Protein AF-A0A4V2AHY7-F1 (afdb_monomer)

Solvent-accessible surface area (backbone atoms only — not comparable to full-atom values): 5030 Å² total; per-residue (Å²): 134,58,73,69,58,43,34,53,51,8,52,50,33,22,52,52,6,51,52,38,18,53,51,12,61,73,70,75,33,65,64,42,21,50,55,5,53,46,31,23,53,47,6,49,41,41,47,56,31,82,78,55,50,66,66,51,50,52,52,50,52,52,53,46,51,54,49,50,52,53,48,49,52,50,52,53,50,53,51,50,51,53,52,48,51,52,52,50,54,51,49,52,52,54,54,63,76,73,109

Radius of gyration: 20.87 Å; Cα contacts (8 Å, |Δi|>4): 89; chains: 1; bounding box: 56×28×56 Å

Secondary structure (DSSP, 8-state):
--HHHHHHHHHHHHHHHHHHHHHHHHTT-HHHHHHHHHHHHHHHHHHHTTTTHHHHHHHHHHHHHHHHHHHHHHHHHHHHHHHHHHHHHHHHHHHHHT-

Sequence (99 aa):
MSNESKRSEGAAEKLGGKIKGTIGKLIDNEQMEAEGKVKEMKGEAKEESAKSAERAKGKVEEVTGAIKNRIGHAIDNEQMQAEGKLKEVTGEARQRANR

Structure (mmCIF, N/CA/C/O backbone):
data_AF-A0A4V2AHY7-F1
#
_entry.id   AF-A0A4V2AHY7-F1
#
loop_
_atom_site.group_PDB
_atom_site.id
_atom_site.type_symbol
_atom_site.label_atom_id
_atom_site.label_alt_id
_atom_site.label_comp_id
_atom_site.label_asym_id
_atom_site.label_entity_id
_atom_site.label_seq_id
_atom_site.pdbx_PDB_ins_code
_atom_site.Cartn_x
_atom_site.Cartn_y
_atom_site.Cartn_z
_atom_site.occupancy
_atom_site.B_iso_or_equiv
_atom_site.auth_seq_id
_atom_site.auth_comp_id
_atom_site.auth_asym_id
_atom_site.auth_atom_id
_atom_site.pdbx_PDB_model_num
ATOM 1 N N . MET A 1 1 ? 26.529 -0.983 -8.642 1.00 55.22 1 MET A N 1
ATOM 2 C CA . MET A 1 1 ? 25.571 -2.112 -8.601 1.00 55.22 1 MET A CA 1
ATOM 3 C C . MET A 1 1 ? 25.393 -2.669 -10.007 1.00 55.22 1 MET A C 1
ATOM 5 O O . MET A 1 1 ? 25.026 -1.901 -10.891 1.00 55.22 1 MET A O 1
ATOM 9 N N . SER A 1 2 ? 25.683 -3.955 -10.222 1.00 68.19 2 SER A N 1
ATOM 10 C CA . SER A 1 2 ? 25.516 -4.630 -11.522 1.00 68.19 2 SER A CA 1
ATOM 11 C C . SER A 1 2 ? 24.035 -4.856 -11.859 1.00 68.19 2 SER A C 1
ATOM 13 O O . SER A 1 2 ? 23.206 -4.944 -10.954 1.00 68.19 2 SER A O 1
ATOM 15 N N . ASN A 1 3 ? 23.693 -4.980 -13.146 1.00 65.88 3 ASN A N 1
ATOM 16 C CA . ASN A 1 3 ? 22.320 -5.272 -13.593 1.00 65.88 3 ASN A CA 1
ATOM 17 C C . ASN A 1 3 ? 21.760 -6.572 -12.993 1.00 65.88 3 ASN A C 1
ATOM 19 O O . ASN A 1 3 ? 20.575 -6.623 -12.677 1.00 65.88 3 ASN A O 1
ATOM 23 N N . GLU A 1 4 ? 22.618 -7.570 -12.764 1.00 72.31 4 GLU A N 1
ATOM 24 C CA . GLU A 1 4 ? 22.298 -8.798 -12.023 1.00 72.31 4 GLU A CA 1
ATOM 25 C C . GLU A 1 4 ? 21.661 -8.488 -10.662 1.00 72.31 4 GLU A C 1
ATOM 27 O O . GLU A 1 4 ? 20.591 -8.990 -10.340 1.00 72.31 4 GLU A O 1
ATOM 32 N N . SER A 1 5 ? 22.289 -7.583 -9.902 1.00 71.75 5 SER A N 1
ATOM 33 C CA . SER A 1 5 ? 21.866 -7.202 -8.553 1.00 71.75 5 SER A CA 1
ATOM 34 C C . SER A 1 5 ? 20.529 -6.465 -8.557 1.00 71.75 5 SER A C 1
ATOM 36 O O . SER A 1 5 ? 19.750 -6.615 -7.627 1.00 71.75 5 SER A O 1
ATOM 38 N N . LYS A 1 6 ? 20.244 -5.674 -9.600 1.00 70.75 6 LYS A N 1
ATOM 39 C CA . LYS A 1 6 ? 18.959 -4.969 -9.741 1.00 70.75 6 LYS A CA 1
ATOM 40 C C . LYS A 1 6 ? 17.819 -5.923 -10.091 1.00 70.75 6 LYS A C 1
ATOM 42 O O . LYS A 1 6 ? 16.702 -5.722 -9.625 1.00 70.75 6 LYS A O 1
ATOM 47 N N . ARG A 1 7 ? 18.097 -6.954 -10.897 1.00 73.25 7 ARG A N 1
ATOM 48 C CA . ARG A 1 7 ? 17.116 -7.993 -11.241 1.00 73.25 7 ARG A CA 1
ATOM 49 C C . ARG A 1 7 ? 16.777 -8.864 -10.041 1.00 73.25 7 ARG A C 1
ATOM 51 O O . ARG A 1 7 ? 15.602 -9.093 -9.788 1.00 73.25 7 ARG A O 1
ATOM 58 N N . SER A 1 8 ? 17.778 -9.302 -9.279 1.00 76.44 8 SER A N 1
ATOM 59 C CA . SER A 1 8 ? 17.542 -10.087 -8.063 1.00 76.44 8 SER A CA 1
ATOM 60 C C . SER A 1 8 ? 16.819 -9.279 -6.985 1.00 76.44 8 SER A C 1
ATOM 62 O O . SER A 1 8 ? 15.905 -9.793 -6.346 1.00 76.44 8 SER A O 1
ATOM 64 N N . GLU A 1 9 ? 17.144 -7.995 -6.835 1.00 77.69 9 GLU A N 1
ATOM 65 C CA . GLU A 1 9 ? 16.424 -7.092 -5.932 1.00 77.69 9 GLU A CA 1
ATOM 66 C C . GLU A 1 9 ? 14.977 -6.832 -6.399 1.00 77.69 9 GLU A C 1
ATOM 68 O O . GLU A 1 9 ? 14.059 -6.811 -5.579 1.00 77.69 9 GLU A O 1
ATOM 73 N N . GLY A 1 10 ? 14.744 -6.710 -7.712 1.00 80.31 10 GLY A N 1
ATOM 74 C CA . GLY A 1 10 ? 13.403 -6.623 -8.299 1.00 80.31 10 GLY A CA 1
ATOM 75 C C . GLY A 1 10 ? 12.574 -7.889 -8.071 1.00 80.31 10 GLY A C 1
ATOM 76 O O . GLY A 1 10 ? 11.442 -7.809 -7.599 1.00 80.31 10 GLY A O 1
ATOM 77 N N . ALA A 1 11 ? 13.160 -9.065 -8.299 1.00 81.69 11 ALA A N 1
ATOM 78 C CA . ALA A 1 11 ? 12.512 -10.348 -8.038 1.00 81.69 11 ALA A CA 1
ATOM 79 C C . ALA A 1 11 ? 12.156 -10.525 -6.550 1.00 81.69 11 ALA A C 1
ATOM 81 O O . ALA A 1 11 ? 11.066 -11.001 -6.225 1.00 81.69 11 ALA A O 1
ATOM 82 N N . ALA A 1 12 ? 13.038 -10.094 -5.642 1.00 82.81 12 ALA A N 1
ATOM 83 C CA . ALA A 1 12 ? 12.787 -10.123 -4.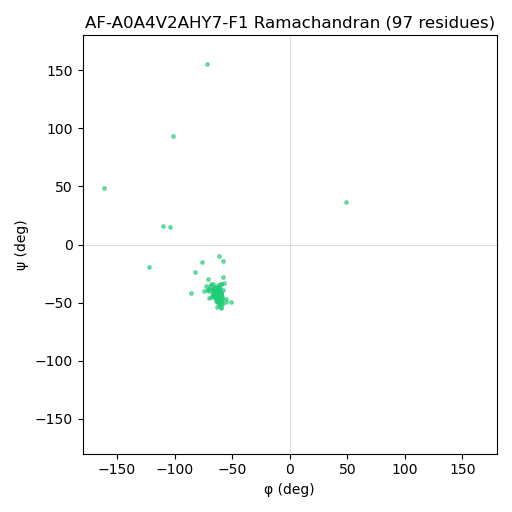203 1.00 82.81 12 ALA A CA 1
ATOM 84 C C . ALA A 1 12 ? 11.655 -9.165 -3.789 1.00 82.81 12 ALA A C 1
ATOM 86 O O . ALA A 1 12 ? 10.772 -9.555 -3.021 1.00 82.81 12 ALA A O 1
ATOM 87 N N . GLU A 1 13 ? 11.635 -7.935 -4.318 1.00 81.94 13 GLU A N 1
ATOM 88 C CA . GLU A 1 13 ? 10.531 -6.993 -4.087 1.00 81.94 13 GLU A CA 1
ATOM 89 C C . GLU A 1 13 ? 9.205 -7.527 -4.642 1.00 81.94 13 GLU A C 1
ATOM 91 O O . GLU A 1 13 ? 8.181 -7.423 -3.960 1.00 81.94 13 GLU A O 1
ATOM 96 N N . LYS A 1 14 ? 9.236 -8.173 -5.815 1.00 81.94 14 LYS A N 1
ATOM 97 C CA . LYS A 1 14 ? 8.067 -8.790 -6.446 1.00 81.94 14 LYS A CA 1
ATOM 98 C C . LYS A 1 14 ? 7.452 -9.872 -5.560 1.00 81.94 14 LYS A C 1
ATOM 100 O O . LYS A 1 14 ? 6.272 -9.814 -5.212 1.00 81.94 14 LYS A O 1
ATOM 105 N N . LEU A 1 15 ? 8.279 -10.833 -5.146 1.00 85.44 15 LEU A N 1
ATOM 106 C CA . LEU A 1 15 ? 7.890 -11.927 -4.253 1.00 85.44 15 LEU A CA 1
ATOM 107 C C . LEU A 1 15 ? 7.381 -11.412 -2.904 1.00 85.44 15 LEU A C 1
ATOM 109 O O . LEU A 1 15 ? 6.308 -11.815 -2.454 1.00 85.44 15 LEU A O 1
ATOM 113 N N . GLY A 1 16 ? 8.118 -10.493 -2.276 1.00 83.25 16 GLY A N 1
ATOM 114 C CA . GLY A 1 16 ? 7.731 -9.910 -0.994 1.00 83.25 16 GLY A CA 1
ATOM 115 C C . GLY A 1 16 ? 6.417 -9.132 -1.070 1.00 83.25 16 GLY A C 1
ATOM 116 O O . GLY A 1 16 ? 5.607 -9.202 -0.146 1.00 83.25 16 GLY A O 1
ATOM 117 N N . GLY A 1 17 ? 6.177 -8.426 -2.178 1.00 83.44 17 GLY A N 1
ATOM 118 C CA . GLY A 1 17 ? 4.914 -7.744 -2.443 1.00 83.44 17 GLY A CA 1
ATOM 119 C C . GLY A 1 17 ? 3.740 -8.706 -2.556 1.00 83.44 17 GLY A C 1
ATOM 120 O O . GLY A 1 17 ? 2.756 -8.556 -1.835 1.00 83.44 17 GLY A O 1
ATOM 121 N N . LYS A 1 18 ? 3.881 -9.759 -3.363 1.00 84.69 18 LYS A N 1
ATOM 122 C CA . LYS A 1 18 ? 2.838 -10.775 -3.543 1.00 84.69 18 LYS A CA 1
ATOM 123 C C . LYS A 1 18 ? 2.470 -11.481 -2.235 1.00 84.69 18 LYS A C 1
ATOM 125 O O . LYS A 1 18 ? 1.287 -11.656 -1.934 1.00 84.69 18 LYS A O 1
ATOM 130 N N . ILE A 1 19 ? 3.473 -11.838 -1.427 1.00 85.31 19 ILE A N 1
ATOM 131 C CA . ILE A 1 19 ? 3.267 -12.437 -0.099 1.00 85.31 19 ILE A CA 1
ATOM 132 C C . ILE A 1 19 ? 2.510 -11.462 0.805 1.00 85.31 19 ILE A C 1
ATOM 134 O O . ILE A 1 19 ? 1.483 -11.829 1.371 1.00 85.31 19 ILE A O 1
ATOM 138 N N . LYS A 1 20 ? 2.969 -10.207 0.899 1.00 79.00 20 LYS A N 1
ATOM 139 C CA . LYS A 1 20 ? 2.326 -9.187 1.737 1.00 79.00 20 LYS A CA 1
ATOM 140 C C . LYS A 1 20 ? 0.884 -8.919 1.301 1.00 79.00 20 LYS A C 1
ATOM 142 O O . LYS A 1 20 ? 0.005 -8.828 2.149 1.00 79.00 20 LYS A O 1
ATOM 147 N N . GLY A 1 21 ? 0.643 -8.883 -0.008 1.00 80.44 21 GLY A N 1
ATOM 148 C CA . GLY A 1 21 ? -0.680 -8.688 -0.590 1.00 80.44 21 GLY A CA 1
ATOM 149 C C . GLY A 1 21 ? -1.644 -9.812 -0.214 1.00 80.44 21 GLY A C 1
ATOM 150 O O . GLY A 1 21 ? -2.766 -9.575 0.225 1.00 80.44 21 GLY A O 1
ATOM 151 N N . THR A 1 22 ? -1.157 -11.049 -0.327 1.00 82.31 22 THR A N 1
ATOM 152 C CA . THR A 1 22 ? -1.918 -12.259 0.003 1.00 82.31 22 THR A CA 1
ATOM 153 C C . THR A 1 22 ? -2.233 -12.339 1.495 1.00 82.31 22 THR A C 1
ATOM 155 O O . THR A 1 22 ? -3.362 -12.657 1.852 1.00 82.31 22 THR A O 1
ATOM 158 N N . ILE A 1 23 ? -1.265 -12.018 2.361 1.00 80.75 23 ILE A N 1
ATOM 159 C CA . ILE A 1 23 ? -1.485 -11.966 3.813 1.00 80.75 23 ILE A CA 1
ATOM 160 C C . ILE A 1 23 ? -2.506 -10.884 4.145 1.00 80.75 23 ILE A C 1
ATOM 162 O O . ILE A 1 23 ? -3.443 -11.173 4.876 1.00 80.75 23 ILE A O 1
ATOM 166 N N . GLY A 1 24 ? -2.367 -9.683 3.574 1.00 73.81 24 GLY A N 1
ATOM 167 C CA . GLY A 1 24 ? -3.312 -8.587 3.783 1.00 73.81 24 GLY A CA 1
ATOM 168 C C . GLY A 1 24 ? -4.742 -8.983 3.441 1.00 73.81 24 GLY A C 1
ATOM 169 O O . GLY A 1 24 ? -5.626 -8.825 4.271 1.00 73.81 24 GLY A O 1
ATOM 170 N N . LYS A 1 25 ? -4.945 -9.620 2.284 1.00 75.69 25 LYS A N 1
ATOM 171 C CA . LYS A 1 25 ? -6.252 -10.154 1.887 1.00 75.69 25 LYS A CA 1
ATOM 172 C C . LYS A 1 25 ? -6.771 -11.247 2.830 1.00 75.69 25 LYS A C 1
ATOM 174 O O . LYS A 1 25 ? -7.970 -11.361 3.031 1.00 75.69 25 LYS A O 1
ATOM 179 N N . LEU A 1 26 ? -5.886 -12.077 3.381 1.00 81.75 26 LEU A N 1
ATOM 180 C CA . LEU A 1 26 ? -6.264 -13.176 4.274 1.00 81.75 26 LEU A CA 1
ATOM 181 C C . LEU A 1 26 ? -6.753 -12.679 5.641 1.00 81.75 26 LEU A C 1
ATOM 183 O O . LEU A 1 26 ? -7.582 -13.338 6.259 1.00 81.75 26 LEU A O 1
ATOM 187 N N . ILE A 1 27 ? -6.246 -11.534 6.103 1.00 83.06 27 ILE A N 1
ATOM 188 C CA . ILE A 1 27 ? -6.618 -10.925 7.389 1.00 83.06 27 ILE A CA 1
ATOM 189 C C . ILE A 1 27 ? -7.565 -9.720 7.236 1.00 83.06 27 ILE A C 1
ATOM 191 O O . ILE A 1 27 ? -7.672 -8.934 8.174 1.00 83.06 27 ILE A O 1
ATOM 195 N N . ASP A 1 28 ? -8.182 -9.538 6.060 1.00 80.06 28 ASP A N 1
ATOM 196 C CA . ASP A 1 28 ? -9.002 -8.366 5.694 1.00 80.06 28 ASP A CA 1
ATOM 197 C C . ASP A 1 28 ? -8.324 -7.011 6.004 1.00 80.06 28 ASP A C 1
ATOM 199 O O . ASP A 1 28 ? -8.948 -6.031 6.400 1.00 80.06 28 ASP A O 1
ATOM 203 N N . ASN A 1 29 ? -7.003 -6.942 5.815 1.00 77.38 29 ASN A N 1
ATOM 204 C CA . ASN A 1 29 ? -6.211 -5.724 5.964 1.00 77.38 29 ASN A CA 1
ATOM 205 C C . ASN A 1 29 ? -5.907 -5.121 4.587 1.00 77.38 29 ASN A C 1
ATOM 207 O O . ASN A 1 29 ? -4.906 -5.447 3.935 1.00 77.38 29 ASN A O 1
ATOM 211 N N . GLU A 1 30 ? -6.775 -4.201 4.173 1.00 73.38 30 GLU A N 1
ATOM 212 C CA . GLU A 1 30 ? -6.721 -3.510 2.880 1.00 73.38 30 GLU A CA 1
ATOM 213 C C . GLU A 1 30 ? -5.419 -2.720 2.680 1.00 73.38 30 GLU A C 1
ATOM 215 O O . GLU A 1 30 ? -4.869 -2.682 1.575 1.00 73.38 30 GLU A O 1
ATOM 220 N N . GLN A 1 31 ? -4.856 -2.152 3.754 1.00 74.88 31 GLN A N 1
ATOM 221 C CA . GLN A 1 31 ? -3.555 -1.481 3.709 1.00 74.88 31 GLN A CA 1
ATOM 222 C C . GLN A 1 31 ? -2.440 -2.452 3.329 1.00 74.88 31 GLN A C 1
ATOM 224 O O . GLN A 1 31 ? -1.617 -2.162 2.457 1.00 74.88 31 GLN A O 1
ATOM 229 N N . MET A 1 32 ? -2.410 -3.616 3.970 1.00 75.56 32 MET A N 1
ATOM 230 C CA . MET A 1 32 ? -1.394 -4.630 3.732 1.00 75.56 32 MET A CA 1
ATOM 231 C C . MET A 1 32 ? -1.554 -5.267 2.345 1.00 75.56 32 MET A C 1
ATOM 233 O O . MET A 1 32 ? -0.542 -5.516 1.680 1.00 75.56 32 MET A O 1
ATOM 237 N N . GLU A 1 33 ? -2.795 -5.446 1.873 1.00 78.38 33 GLU A N 1
ATOM 238 C CA . GLU A 1 33 ? -3.072 -5.891 0.504 1.00 78.38 33 GLU A CA 1
ATOM 239 C C . GLU A 1 33 ? -2.466 -4.918 -0.519 1.00 78.38 33 GLU A C 1
ATOM 241 O O . GLU A 1 33 ? -1.725 -5.310 -1.432 1.00 78.38 33 GLU A O 1
ATOM 246 N N . ALA A 1 34 ? -2.754 -3.629 -0.351 1.00 77.06 34 ALA A N 1
ATOM 247 C CA . ALA A 1 34 ? -2.353 -2.607 -1.300 1.00 77.06 34 ALA A CA 1
ATOM 248 C C . ALA A 1 34 ? -0.846 -2.319 -1.267 1.00 77.06 34 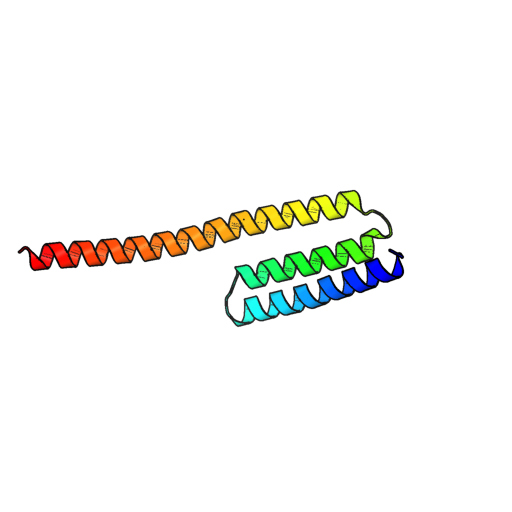ALA A C 1
ATOM 250 O O . ALA A 1 34 ? -0.220 -2.181 -2.321 1.00 77.06 34 ALA A O 1
ATOM 251 N N . GLU A 1 35 ? -0.229 -2.305 -0.081 1.00 76.19 35 GLU A N 1
ATOM 252 C CA . GLU A 1 35 ? 1.230 -2.238 0.052 1.00 76.19 35 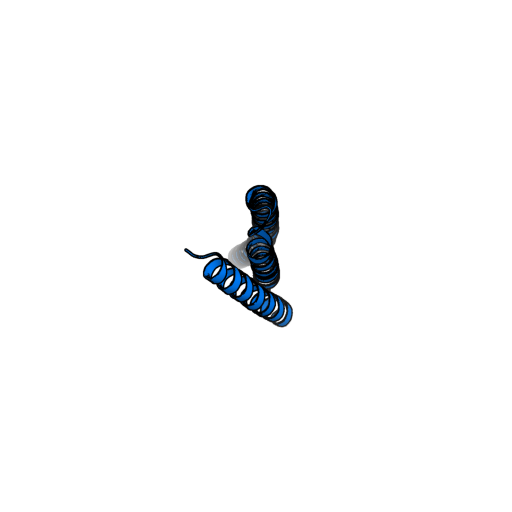GLU A CA 1
ATOM 253 C C . GLU A 1 35 ? 1.922 -3.434 -0.618 1.00 76.19 35 GLU A C 1
ATOM 255 O O . GLU A 1 35 ? 3.016 -3.289 -1.175 1.00 76.19 35 GLU A O 1
ATOM 260 N N . GLY A 1 36 ? 1.287 -4.608 -0.585 1.00 78.25 36 GLY A N 1
ATOM 261 C CA . GLY A 1 36 ? 1.741 -5.792 -1.298 1.00 78.25 36 GLY A CA 1
ATOM 262 C C . GLY A 1 36 ? 1.749 -5.609 -2.812 1.00 78.25 36 GLY A C 1
ATOM 263 O O . GLY A 1 36 ? 2.801 -5.755 -3.436 1.00 78.25 36 GLY A O 1
ATOM 264 N N . LYS A 1 37 ? 0.617 -5.190 -3.394 1.00 79.00 37 LYS A N 1
ATOM 265 C CA . LYS A 1 37 ? 0.508 -4.904 -4.840 1.00 79.00 37 LYS A CA 1
ATOM 266 C C . LYS A 1 37 ? 1.504 -3.841 -5.302 1.00 79.00 37 LYS A C 1
ATOM 268 O O . LYS A 1 37 ? 2.100 -3.970 -6.368 1.00 79.00 37 LYS A O 1
ATOM 273 N N . VAL A 1 38 ? 1.729 -2.807 -4.492 1.00 78.62 38 VAL A N 1
ATOM 274 C CA . VAL A 1 38 ? 2.726 -1.766 -4.783 1.00 78.62 38 VAL A CA 1
ATOM 275 C C . VAL A 1 38 ? 4.137 -2.344 -4.858 1.00 78.62 38 VAL A C 1
ATOM 277 O O . VAL A 1 38 ? 4.868 -2.062 -5.808 1.00 78.62 38 VAL A O 1
ATOM 280 N N . LYS A 1 39 ? 4.539 -3.150 -3.869 1.00 80.44 39 LYS A N 1
ATOM 281 C CA . LYS A 1 39 ? 5.860 -3.795 -3.875 1.00 80.44 39 LYS A CA 1
ATOM 282 C C . LYS A 1 39 ? 6.009 -4.773 -5.036 1.00 80.44 39 LYS A C 1
ATOM 284 O O . LYS A 1 39 ? 7.081 -4.820 -5.631 1.00 80.44 39 LYS A O 1
ATOM 289 N N . GLU A 1 40 ? 4.937 -5.484 -5.381 1.00 80.94 40 GLU A N 1
ATOM 290 C CA . GLU A 1 40 ? 4.912 -6.393 -6.525 1.00 80.94 40 GLU A CA 1
ATOM 291 C C . GLU A 1 40 ? 5.219 -5.648 -7.830 1.00 80.94 40 GLU A C 1
ATOM 293 O O . GLU A 1 40 ? 6.195 -5.966 -8.512 1.00 80.94 40 GLU A O 1
ATOM 298 N N . MET A 1 41 ? 4.468 -4.575 -8.099 1.00 77.94 41 MET A N 1
ATOM 299 C CA . MET A 1 41 ? 4.666 -3.716 -9.271 1.00 77.94 41 MET A CA 1
ATOM 300 C C . MET A 1 41 ? 6.036 -3.032 -9.282 1.00 77.94 41 MET A C 1
ATOM 302 O O . MET A 1 41 ? 6.635 -2.863 -10.340 1.00 77.94 41 MET A O 1
ATOM 306 N N . LYS A 1 42 ? 6.561 -2.633 -8.118 1.00 76.00 42 LYS A N 1
ATOM 307 C CA . LYS A 1 42 ? 7.898 -2.029 -8.015 1.00 76.00 42 LYS A CA 1
ATOM 308 C C . LYS A 1 42 ? 9.000 -3.032 -8.357 1.00 76.00 42 LYS A C 1
ATOM 310 O O . LYS A 1 42 ? 9.963 -2.663 -9.031 1.00 76.00 42 LYS A O 1
ATOM 315 N N . GLY A 1 43 ? 8.834 -4.281 -7.927 1.00 77.38 43 GLY A N 1
ATOM 316 C CA . GLY A 1 43 ? 9.727 -5.382 -8.262 1.00 77.38 43 GLY A CA 1
ATOM 317 C C . GLY A 1 43 ? 9.740 -5.685 -9.758 1.00 77.38 43 GLY A C 1
ATOM 318 O O . GLY A 1 43 ? 10.812 -5.708 -10.361 1.00 77.38 43 GLY A O 1
ATOM 319 N N . GLU A 1 44 ? 8.558 -5.806 -10.371 1.00 77.75 44 GLU A N 1
ATOM 320 C CA . GLU A 1 44 ? 8.412 -5.963 -11.828 1.00 77.75 44 GLU A CA 1
ATOM 321 C C . GLU A 1 44 ? 9.020 -4.789 -12.589 1.00 77.75 44 GLU A C 1
ATOM 323 O O . GLU A 1 44 ? 9.830 -4.978 -13.495 1.00 77.75 44 GLU A O 1
ATOM 328 N N . ALA A 1 45 ? 8.714 -3.563 -12.158 1.00 72.94 45 ALA A N 1
ATOM 329 C CA . ALA A 1 45 ? 9.281 -2.373 -12.759 1.00 72.94 45 ALA A CA 1
ATOM 330 C C . ALA A 1 45 ? 10.806 -2.384 -12.658 1.00 72.94 45 ALA A C 1
ATOM 332 O O . ALA A 1 45 ? 11.450 -2.046 -13.641 1.00 72.94 45 ALA A O 1
ATOM 333 N N . LYS A 1 46 ? 11.415 -2.779 -11.530 1.00 71.50 46 LYS A N 1
ATOM 334 C CA . LYS A 1 46 ? 12.882 -2.889 -11.386 1.00 71.50 46 LYS A CA 1
ATOM 335 C C . LYS A 1 46 ? 13.490 -3.971 -12.279 1.00 71.50 46 LYS A C 1
ATOM 337 O O . LYS A 1 46 ? 14.573 -3.753 -12.826 1.00 71.50 46 LYS A O 1
ATOM 342 N N . GLU A 1 47 ? 12.806 -5.098 -12.437 1.00 68.88 47 GLU A N 1
ATOM 343 C CA . GLU A 1 47 ? 13.213 -6.189 -13.326 1.00 68.88 47 GLU A CA 1
ATOM 344 C C . GLU A 1 47 ? 13.207 -5.729 -14.799 1.00 68.88 47 GLU A C 1
ATOM 346 O O . GLU A 1 47 ? 14.167 -5.962 -15.542 1.00 68.88 47 GLU A O 1
ATOM 351 N N . GLU A 1 48 ? 12.184 -4.961 -15.184 1.00 65.31 48 GLU A N 1
ATOM 352 C CA . GLU A 1 48 ? 11.998 -4.403 -16.529 1.00 65.31 48 GLU A CA 1
ATOM 353 C C . GLU A 1 48 ? 12.808 -3.106 -16.772 1.00 65.31 48 GLU A C 1
ATOM 355 O O . GLU A 1 48 ? 13.214 -2.793 -17.897 1.00 65.31 48 GLU A O 1
ATOM 360 N N . SER A 1 49 ? 13.166 -2.386 -15.700 1.00 57.25 49 SER A N 1
ATOM 361 C CA . SER A 1 49 ? 13.956 -1.137 -15.686 1.00 57.25 49 SER A CA 1
ATOM 362 C C . SER A 1 49 ? 15.368 -1.287 -16.239 1.00 57.25 49 SER A C 1
ATOM 364 O O . SER A 1 49 ? 16.019 -0.277 -16.502 1.00 57.25 49 SER A O 1
ATOM 366 N N . ALA A 1 50 ? 15.845 -2.509 -16.488 1.00 56.66 50 ALA A N 1
ATOM 367 C CA . ALA A 1 50 ? 17.032 -2.715 -17.311 1.00 56.66 50 ALA A CA 1
ATOM 368 C C . ALA A 1 50 ? 16.885 -2.116 -18.733 1.00 56.66 50 ALA A C 1
ATOM 370 O O . ALA A 1 50 ? 17.896 -1.971 -19.417 1.00 56.66 50 ALA A O 1
ATOM 371 N N . LYS A 1 51 ? 15.666 -1.750 -19.178 1.00 54.00 51 LYS A N 1
ATOM 372 C CA . LYS A 1 51 ? 15.407 -1.170 -20.508 1.00 54.00 51 LYS A CA 1
ATOM 373 C C . LYS A 1 51 ? 14.731 0.217 -20.533 1.00 54.00 51 LYS A C 1
ATOM 375 O O . LYS A 1 51 ? 14.822 0.871 -21.566 1.00 54.00 51 LYS A O 1
ATOM 380 N N . SER A 1 52 ? 14.057 0.709 -19.477 1.00 55.66 52 SER A N 1
ATOM 381 C CA . SER A 1 52 ? 13.271 1.980 -19.533 1.00 55.66 52 SER A CA 1
ATOM 382 C C . SER A 1 52 ? 12.954 2.616 -18.154 1.00 55.66 52 SER A C 1
ATOM 384 O O . SER A 1 52 ? 11.812 2.964 -17.852 1.00 55.66 52 SER A O 1
ATOM 386 N N . ALA A 1 53 ? 13.968 2.752 -17.295 1.00 55.91 53 ALA A N 1
ATOM 387 C CA . ALA A 1 53 ? 13.848 2.938 -15.841 1.00 55.91 53 ALA A CA 1
ATOM 388 C C . ALA A 1 53 ? 13.052 4.152 -15.309 1.00 55.91 53 ALA A C 1
ATOM 390 O O . ALA A 1 53 ? 12.526 4.069 -14.202 1.00 55.91 53 ALA A O 1
ATOM 391 N N . GLU A 1 54 ? 12.958 5.279 -16.018 1.00 56.97 54 GLU A N 1
ATOM 392 C CA . GLU A 1 54 ? 12.425 6.515 -15.409 1.00 56.97 54 GLU A CA 1
ATOM 393 C C . GLU A 1 54 ? 10.898 6.638 -15.465 1.00 56.97 54 GLU A C 1
ATOM 395 O O . GLU A 1 54 ? 10.274 6.983 -14.462 1.00 56.97 54 GLU A O 1
ATOM 400 N N . ARG A 1 55 ? 10.257 6.289 -16.590 1.00 59.44 55 ARG A N 1
ATOM 401 C CA . ARG A 1 55 ? 8.787 6.395 -16.702 1.00 59.44 55 ARG A CA 1
ATOM 402 C C . ARG A 1 55 ? 8.052 5.367 -15.846 1.00 59.44 55 ARG A C 1
ATOM 404 O O . ARG A 1 55 ? 7.012 5.683 -15.274 1.00 59.44 55 ARG A O 1
ATOM 411 N N . ALA A 1 56 ? 8.584 4.148 -15.762 1.00 58.25 56 ALA A N 1
ATOM 412 C CA . ALA A 1 56 ? 7.978 3.083 -14.967 1.00 58.25 56 ALA A CA 1
ATOM 413 C C . ALA A 1 56 ? 8.043 3.407 -13.468 1.00 58.25 56 ALA A C 1
ATOM 415 O O . ALA A 1 56 ? 7.043 3.268 -12.767 1.00 58.25 56 ALA A O 1
ATOM 416 N N . LYS A 1 57 ? 9.182 3.931 -12.991 1.00 59.81 57 LYS A N 1
ATOM 417 C CA . LYS A 1 57 ? 9.328 4.400 -11.606 1.00 59.81 57 LYS A CA 1
ATOM 418 C C . LYS A 1 57 ? 8.323 5.493 -11.256 1.00 59.81 57 LYS A C 1
ATOM 420 O O . LYS A 1 57 ? 7.662 5.370 -10.231 1.00 59.81 57 LYS A O 1
ATOM 425 N N . GLY A 1 58 ? 8.175 6.500 -12.121 1.00 63.12 58 GLY A N 1
ATOM 426 C CA . GLY A 1 58 ? 7.231 7.599 -11.898 1.00 63.12 58 GLY A CA 1
ATOM 427 C C . GLY A 1 58 ?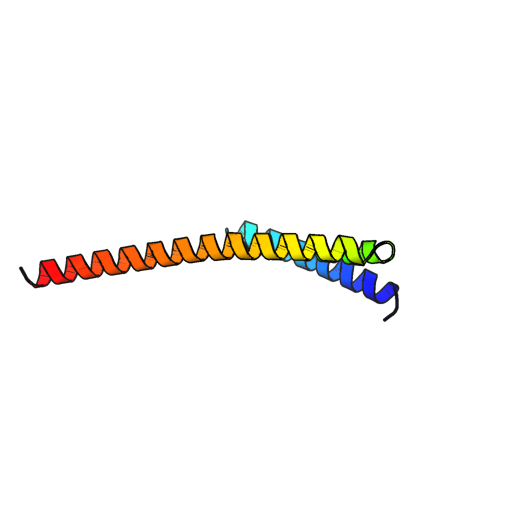 5.789 7.111 -11.745 1.00 63.12 58 GLY A C 1
ATOM 428 O O . GLY A 1 58 ? 5.119 7.472 -10.783 1.00 63.12 58 GLY A O 1
ATOM 429 N N . LYS A 1 59 ? 5.339 6.200 -12.619 1.00 62.84 59 LYS A N 1
ATOM 430 C CA . LYS A 1 59 ? 4.000 5.594 -12.510 1.00 62.84 59 LYS A CA 1
ATOM 431 C C . LYS A 1 59 ? 3.819 4.762 -11.243 1.00 62.84 59 LYS A C 1
ATOM 433 O O . LYS A 1 59 ? 2.761 4.819 -10.626 1.00 62.84 59 LYS A O 1
ATOM 438 N N . VAL A 1 60 ? 4.827 3.983 -10.847 1.00 62.72 60 VAL A N 1
ATOM 439 C CA . VAL A 1 60 ? 4.754 3.190 -9.611 1.00 62.72 60 VAL A CA 1
ATOM 440 C C . VAL A 1 60 ? 4.665 4.103 -8.389 1.00 62.72 60 VAL A C 1
ATOM 442 O O . VAL A 1 60 ? 3.870 3.834 -7.488 1.00 62.72 60 VAL A O 1
ATOM 445 N N . GLU A 1 61 ? 5.437 5.188 -8.349 1.00 65.19 61 GLU A N 1
ATOM 446 C CA . GLU A 1 61 ? 5.381 6.167 -7.257 1.00 65.19 61 GLU A CA 1
ATOM 447 C C . GLU A 1 61 ? 4.038 6.907 -7.214 1.00 65.19 61 GLU A C 1
ATOM 449 O O . GLU A 1 61 ? 3.465 7.044 -6.135 1.00 65.19 61 GLU A O 1
ATOM 454 N N . GLU A 1 62 ? 3.483 7.281 -8.368 1.00 68.31 62 GLU A N 1
ATOM 455 C CA . GLU A 1 62 ? 2.156 7.898 -8.478 1.00 68.31 62 GLU A CA 1
ATOM 456 C C . GLU A 1 62 ? 1.048 6.964 -7.967 1.00 68.31 62 GLU A C 1
ATOM 458 O O . GLU A 1 62 ? 0.238 7.354 -7.123 1.00 68.31 62 GLU A O 1
ATOM 463 N N . VAL A 1 63 ? 1.055 5.697 -8.396 1.00 65.06 63 VAL A N 1
ATOM 464 C CA . VAL A 1 63 ? 0.098 4.679 -7.933 1.00 65.06 63 VAL A CA 1
ATOM 465 C C . VAL A 1 63 ? 0.254 4.426 -6.434 1.00 65.06 63 VAL A C 1
ATOM 467 O O . VAL A 1 63 ? -0.739 4.342 -5.714 1.00 65.06 63 VAL A O 1
ATOM 470 N N . THR A 1 64 ? 1.490 4.370 -5.934 1.00 64.62 64 THR A N 1
ATOM 471 C CA . THR A 1 64 ? 1.769 4.224 -4.497 1.00 64.62 64 THR A CA 1
ATOM 472 C C . THR A 1 64 ? 1.228 5.407 -3.699 1.00 64.62 64 THR A C 1
ATOM 474 O O . THR A 1 64 ? 0.621 5.209 -2.646 1.00 64.62 64 THR A O 1
ATOM 477 N N . GLY A 1 65 ? 1.434 6.630 -4.192 1.00 65.50 65 GLY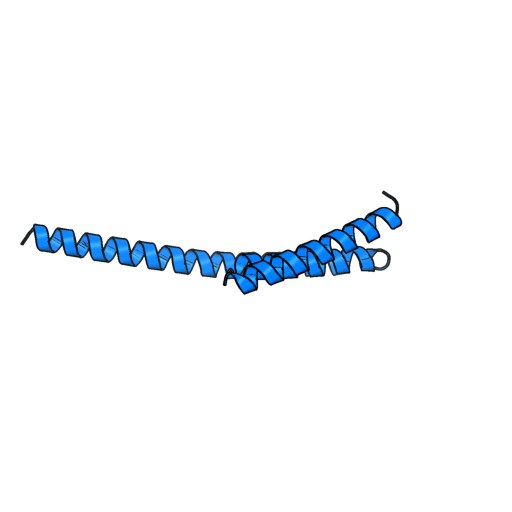 A N 1
ATOM 478 C CA . GLY A 1 65 ? 0.931 7.854 -3.572 1.00 65.50 65 GLY A CA 1
ATOM 479 C C . GLY A 1 65 ? -0.595 7.901 -3.556 1.00 65.50 65 GLY A C 1
ATOM 480 O O . GLY A 1 65 ? -1.186 8.180 -2.516 1.00 65.50 65 GLY A O 1
ATOM 481 N N . ALA A 1 66 ? -1.241 7.545 -4.667 1.00 66.88 66 ALA A N 1
ATOM 482 C CA . ALA A 1 66 ? -2.697 7.487 -4.769 1.00 66.88 66 ALA A CA 1
ATOM 483 C C . ALA A 1 66 ? -3.307 6.430 -3.834 1.00 66.88 66 ALA A C 1
ATOM 485 O O . ALA A 1 66 ? -4.319 6.689 -3.183 1.00 66.88 66 ALA A O 1
ATOM 486 N N . ILE A 1 67 ? -2.672 5.258 -3.730 1.00 61.97 67 ILE A N 1
ATOM 487 C CA . ILE A 1 67 ? -3.071 4.189 -2.809 1.00 61.97 67 ILE A CA 1
ATOM 488 C C . ILE A 1 67 ? -2.914 4.645 -1.358 1.00 61.97 67 ILE A C 1
ATOM 490 O O . ILE A 1 67 ? -3.861 4.521 -0.588 1.00 61.97 67 ILE A O 1
ATOM 494 N N . LYS A 1 68 ? -1.762 5.221 -0.989 1.00 63.09 68 LYS A N 1
ATOM 495 C CA . LYS A 1 68 ? -1.550 5.760 0.363 1.00 63.09 68 LYS A CA 1
ATOM 496 C C . LYS A 1 68 ? -2.554 6.851 0.712 1.00 63.09 68 LYS A C 1
ATOM 498 O O . LYS A 1 68 ? -3.056 6.841 1.825 1.00 63.09 68 LYS A O 1
ATOM 503 N N . ASN A 1 69 ? -2.876 7.745 -0.223 1.00 62.75 69 ASN A N 1
ATOM 504 C CA . ASN A 1 69 ? -3.893 8.771 0.003 1.00 62.75 69 ASN A CA 1
ATOM 505 C C . ASN A 1 69 ? -5.282 8.161 0.198 1.00 62.75 69 ASN A C 1
ATOM 507 O O . ASN A 1 69 ? -5.978 8.539 1.130 1.00 62.75 69 ASN A O 1
ATOM 511 N N . ARG A 1 70 ? -5.696 7.204 -0.642 1.00 61.06 70 ARG A N 1
ATOM 512 C CA . ARG A 1 70 ? -7.014 6.560 -0.506 1.00 61.06 70 ARG A CA 1
ATOM 513 C C . ARG A 1 70 ? -7.144 5.739 0.768 1.00 61.06 70 ARG A C 1
ATOM 515 O O . ARG A 1 70 ? -8.174 5.824 1.421 1.00 61.06 70 ARG A O 1
ATOM 522 N N . ILE A 1 71 ? -6.123 4.961 1.107 1.00 60.22 71 ILE A N 1
ATOM 523 C CA . ILE A 1 71 ? -6.134 4.100 2.293 1.00 60.22 71 ILE A CA 1
ATOM 524 C C . ILE A 1 71 ? -5.960 4.929 3.558 1.00 60.22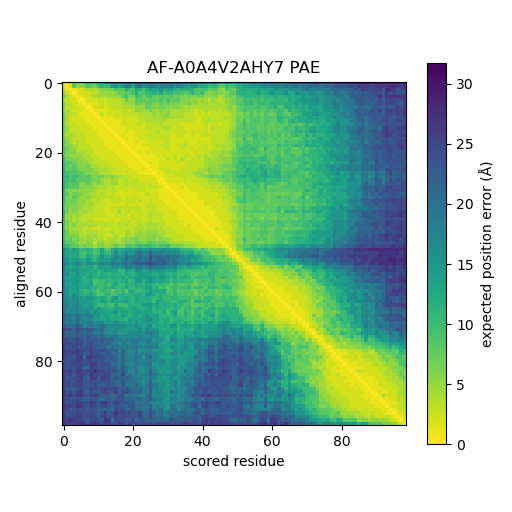 71 ILE A C 1
ATOM 526 O O . ILE A 1 71 ? -6.670 4.686 4.523 1.00 60.22 71 ILE A O 1
ATOM 530 N N . GLY A 1 72 ? -5.094 5.945 3.537 1.00 59.62 72 GLY A N 1
ATOM 531 C CA . GLY A 1 72 ? -5.007 6.930 4.614 1.00 59.62 72 GLY A CA 1
ATOM 532 C C . GLY A 1 72 ? -6.363 7.582 4.863 1.00 59.62 72 GLY A C 1
ATOM 533 O O . GLY A 1 72 ? -6.859 7.534 5.979 1.00 59.62 72 GLY A O 1
ATOM 534 N N . HIS A 1 73 ? -7.034 8.052 3.807 1.00 59.09 73 HIS A N 1
ATOM 535 C CA . HIS A 1 73 ? -8.388 8.590 3.929 1.00 59.09 73 HIS A CA 1
ATOM 536 C C . HIS A 1 73 ? -9.423 7.568 4.409 1.00 59.09 73 HIS A C 1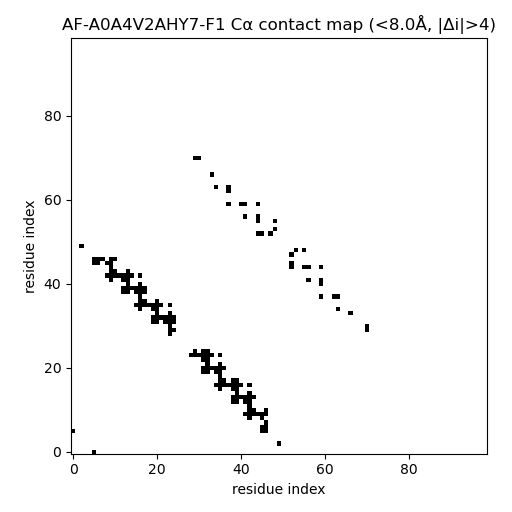
ATOM 538 O O . HIS A 1 73 ? -10.322 7.957 5.142 1.00 59.09 73 HIS A O 1
ATOM 544 N N . ALA A 1 74 ? -9.346 6.299 4.002 1.00 56.72 74 ALA A N 1
ATOM 545 C CA . ALA A 1 74 ? -10.293 5.270 4.435 1.00 56.72 74 ALA A CA 1
ATOM 546 C C . ALA A 1 74 ? -10.115 4.914 5.923 1.00 56.72 74 ALA A C 1
ATOM 548 O O . ALA A 1 74 ? -11.092 4.923 6.668 1.00 56.72 74 ALA A O 1
ATOM 549 N N . ILE A 1 75 ? -8.870 4.704 6.364 1.00 58.97 75 ILE A N 1
ATOM 550 C CA . ILE A 1 75 ? -8.521 4.396 7.759 1.00 58.97 75 ILE A CA 1
ATOM 551 C C . ILE A 1 75 ? -8.811 5.587 8.675 1.00 58.97 75 ILE A C 1
ATOM 553 O O . ILE A 1 75 ? -9.380 5.401 9.750 1.00 58.97 75 ILE A O 1
ATOM 557 N N . ASP A 1 76 ? -8.477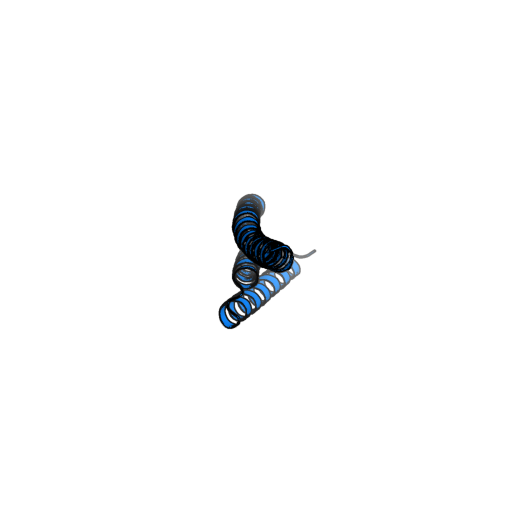 6.810 8.250 1.00 59.78 76 ASP A N 1
ATOM 558 C CA . ASP A 1 76 ? -8.793 8.021 9.017 1.00 59.78 76 ASP A CA 1
ATOM 559 C C . ASP A 1 76 ? -10.307 8.172 9.204 1.00 59.78 76 ASP A C 1
ATOM 561 O O . ASP A 1 76 ? -10.766 8.578 10.271 1.00 59.78 76 ASP A O 1
ATOM 565 N N . ASN A 1 77 ? -11.101 7.808 8.192 1.00 59.69 77 ASN A N 1
ATOM 566 C CA . ASN A 1 77 ? -12.557 7.890 8.269 1.00 59.69 77 ASN A CA 1
ATOM 567 C C . ASN A 1 77 ? -13.133 6.840 9.233 1.00 59.69 77 ASN A C 1
ATOM 569 O O . ASN A 1 77 ? -14.025 7.153 10.020 1.00 59.69 77 ASN A O 1
ATOM 573 N N . GLU A 1 78 ? -12.599 5.615 9.233 1.00 59.00 78 GLU A N 1
ATOM 574 C CA . GLU A 1 78 ? -12.991 4.573 10.191 1.00 59.00 78 GLU A CA 1
ATOM 575 C C . GLU A 1 78 ? -12.585 4.917 11.631 1.00 59.00 78 GLU A C 1
ATOM 577 O O . GLU A 1 78 ? -13.404 4.783 12.546 1.00 59.00 78 GLU A O 1
ATOM 582 N N . GLN A 1 79 ? -11.367 5.428 11.847 1.00 55.78 79 GLN A N 1
ATOM 583 C CA . GLN A 1 79 ? -10.937 5.909 13.164 1.00 55.78 79 GLN A CA 1
ATOM 584 C C . GLN A 1 79 ? -11.785 7.094 13.639 1.00 55.78 79 GLN A C 1
ATOM 586 O O . GLN A 1 79 ? -12.273 7.068 14.771 1.00 55.78 79 GLN A O 1
ATOM 591 N N . MET A 1 80 ? -12.045 8.089 12.782 1.00 64.75 80 MET A N 1
ATOM 592 C CA . MET A 1 80 ? -12.926 9.215 13.119 1.00 64.75 80 MET A CA 1
ATOM 593 C C . MET A 1 80 ? -14.351 8.761 13.456 1.00 64.75 80 MET A C 1
ATOM 595 O O . MET A 1 80 ? -14.958 9.301 14.384 1.00 64.75 80 MET A O 1
ATOM 599 N N . GLN A 1 81 ? -14.903 7.774 12.740 1.00 66.12 81 GLN A N 1
ATOM 600 C CA . GLN A 1 81 ? -16.227 7.231 13.055 1.00 66.12 81 GLN A CA 1
ATOM 601 C C . GLN A 1 81 ? -16.251 6.496 14.400 1.00 66.12 81 GLN A C 1
ATOM 603 O O . GLN A 1 81 ? -17.203 6.659 15.172 1.00 66.12 81 GLN A O 1
ATOM 608 N N . ALA A 1 82 ? -15.216 5.710 14.704 1.00 61.22 82 ALA A N 1
ATOM 609 C CA . ALA A 1 82 ? -15.100 5.010 15.979 1.00 61.22 82 ALA A CA 1
ATOM 610 C C . ALA A 1 82 ? -14.948 5.989 17.158 1.00 61.22 82 ALA A C 1
ATOM 612 O O . ALA A 1 82 ? -15.655 5.862 18.163 1.00 61.22 82 ALA A O 1
ATOM 613 N N . GLU A 1 83 ? -14.089 7.004 17.022 1.00 65.19 83 GLU A N 1
ATOM 614 C CA . GLU A 1 83 ? -13.937 8.068 18.021 1.00 65.19 83 GLU A CA 1
ATOM 615 C C . GLU A 1 83 ? -15.224 8.884 18.201 1.00 65.19 83 GLU A C 1
ATOM 617 O O . GLU A 1 83 ? -15.592 9.218 19.332 1.00 65.19 83 GLU A O 1
ATOM 622 N N . G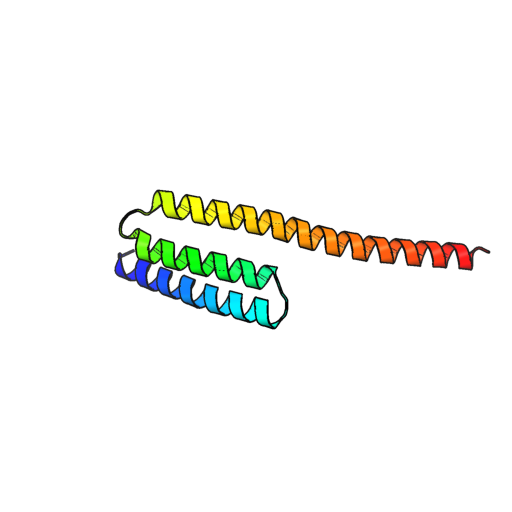LY A 1 84 ? -15.935 9.172 17.105 1.00 69.50 84 GLY A N 1
ATOM 623 C CA . GLY A 1 84 ? -17.228 9.855 17.120 1.00 69.50 84 GLY A CA 1
ATOM 624 C C . GLY A 1 84 ? -18.270 9.101 17.946 1.00 69.50 84 GLY A C 1
ATOM 625 O O . GLY A 1 84 ? -18.843 9.676 18.874 1.00 69.50 84 GLY A O 1
ATOM 626 N N . LYS A 1 85 ? -18.440 7.796 17.689 1.00 71.00 85 LYS A N 1
ATOM 627 C CA . LYS A 1 85 ? -19.347 6.930 18.466 1.00 71.00 85 LYS A CA 1
ATOM 628 C C . LYS A 1 85 ? -18.978 6.868 19.946 1.00 71.00 85 LYS A C 1
ATOM 630 O O . LYS A 1 85 ? -19.854 6.931 20.805 1.00 71.00 85 LYS A O 1
ATOM 635 N N . LEU A 1 86 ? -17.689 6.761 20.267 1.00 63.12 86 LEU A N 1
ATOM 636 C CA . LEU A 1 86 ? -17.224 6.749 21.657 1.00 63.12 86 LEU A CA 1
ATOM 637 C C . LEU A 1 86 ? -17.546 8.063 22.379 1.00 63.12 86 LEU A C 1
ATOM 639 O O . LEU A 1 86 ? -18.024 8.041 23.518 1.00 63.12 86 LEU A O 1
ATOM 643 N N . LYS A 1 87 ? -17.327 9.207 21.721 1.00 76.31 87 LYS A N 1
ATOM 644 C CA . LYS A 1 87 ? -17.706 10.524 22.256 1.00 76.31 87 LYS A CA 1
ATOM 645 C C . LYS A 1 87 ? -19.211 10.647 22.464 1.00 76.31 87 LYS A C 1
ATOM 647 O O . LYS A 1 87 ? -19.619 11.156 23.506 1.00 76.31 87 LYS A O 1
ATOM 652 N N . GLU A 1 88 ? -20.012 10.175 21.515 1.00 80.25 88 GLU A N 1
ATOM 653 C CA . GLU A 1 88 ? -21.475 10.202 21.585 1.00 80.25 88 GLU A CA 1
ATOM 654 C C . GLU A 1 88 ? -21.990 9.395 22.784 1.00 80.25 88 GLU A C 1
ATOM 656 O O . GLU A 1 88 ? -22.663 9.949 23.653 1.00 80.25 88 GLU A O 1
ATOM 661 N N . VAL A 1 89 ? -21.551 8.139 22.927 1.00 77.38 89 VAL A N 1
ATOM 662 C CA . VAL A 1 89 ? -21.911 7.270 24.064 1.00 77.38 89 VAL A CA 1
ATOM 663 C C . VAL A 1 89 ? -21.472 7.874 25.400 1.00 77.38 89 VAL A C 1
ATOM 665 O O . VAL A 1 89 ? -22.220 7.855 26.379 1.00 77.38 89 VAL A O 1
ATOM 668 N N . THR A 1 90 ? -20.270 8.453 25.456 1.00 77.12 90 THR A N 1
ATOM 669 C CA . THR A 1 90 ? -19.770 9.117 26.671 1.00 77.12 90 THR A CA 1
ATOM 670 C C . THR A 1 90 ? -20.598 10.360 27.013 1.00 77.12 90 THR A C 1
ATOM 672 O O . THR A 1 90 ? -20.863 10.631 28.188 1.00 77.12 90 THR A O 1
ATOM 675 N N . GLY A 1 91 ? -21.026 11.115 25.998 1.00 82.06 91 GLY A N 1
ATOM 676 C CA . GLY A 1 91 ? -21.920 12.262 26.141 1.00 82.06 91 GLY A CA 1
ATOM 677 C C . GLY A 1 91 ? -23.291 11.858 26.679 1.00 82.06 91 GLY A C 1
ATOM 678 O O . GLY A 1 91 ? -23.755 12.441 27.661 1.00 82.06 91 GLY A O 1
ATOM 679 N N . GLU A 1 92 ? -23.899 10.816 26.110 1.00 83.06 92 GLU A N 1
ATOM 680 C CA . GLU A 1 92 ? -25.168 10.267 26.596 1.00 83.06 92 GLU A CA 1
ATOM 681 C C . GLU A 1 92 ? -25.066 9.775 28.042 1.00 83.06 92 GLU A C 1
ATOM 683 O O . GLU A 1 92 ? -25.930 10.081 28.867 1.00 83.06 92 GLU A O 1
ATOM 688 N N . ALA A 1 93 ? -23.995 9.051 28.378 1.00 73.31 93 ALA A N 1
ATOM 689 C CA . ALA A 1 93 ? -23.765 8.556 29.731 1.00 73.31 93 ALA A CA 1
ATOM 690 C C . ALA A 1 93 ? -23.655 9.706 30.747 1.00 73.31 93 ALA A C 1
ATOM 692 O O . ALA A 1 93 ? -24.261 9.647 31.817 1.00 73.31 93 ALA A O 1
ATOM 693 N N . ARG A 1 94 ? -22.951 10.792 30.396 1.00 71.94 94 ARG A N 1
ATOM 694 C CA . ARG A 1 94 ? -22.852 11.997 31.239 1.00 71.94 94 ARG A CA 1
ATOM 695 C C . ARG A 1 94 ? -24.183 12.721 31.413 1.00 71.94 94 ARG A C 1
ATOM 697 O O . ARG A 1 94 ? -24.438 13.238 32.497 1.00 71.94 94 ARG A O 1
ATOM 704 N N . GLN A 1 95 ? -25.017 12.767 30.375 1.00 76.81 95 GLN A N 1
ATOM 705 C CA . GLN A 1 95 ? -26.349 13.372 30.458 1.00 76.81 95 GLN A CA 1
ATOM 706 C C . GLN A 1 95 ? -27.308 12.532 31.306 1.00 76.81 95 GLN A C 1
ATOM 708 O O . GLN A 1 95 ? -28.086 13.093 32.071 1.00 76.81 95 GLN A O 1
ATOM 713 N N . ARG A 1 96 ? -27.233 11.196 31.217 1.00 72.38 96 ARG A N 1
ATOM 714 C CA . ARG A 1 96 ? -28.023 10.289 32.067 1.00 72.38 96 ARG A CA 1
ATOM 715 C C . ARG A 1 96 ? -27.593 10.332 33.531 1.00 72.38 96 ARG A C 1
ATOM 717 O O . ARG A 1 96 ? -28.445 10.203 34.393 1.00 72.38 96 ARG A O 1
ATOM 724 N N . ALA A 1 97 ? -26.304 10.529 33.806 1.00 66.19 97 ALA A N 1
ATOM 725 C CA . ALA A 1 97 ? -25.783 10.654 35.168 1.00 66.19 97 ALA A CA 1
ATOM 726 C C . ALA A 1 97 ? -26.075 12.020 35.827 1.00 66.19 97 ALA A C 1
ATOM 728 O O . ALA A 1 97 ? -25.916 12.146 37.036 1.00 66.19 97 ALA A O 1
ATOM 729 N N . ASN A 1 98 ? -26.470 13.033 35.047 1.00 60.28 98 ASN A N 1
ATOM 730 C CA . ASN A 1 98 ? -26.853 14.373 35.522 1.00 60.28 98 ASN A CA 1
ATOM 731 C C . ASN A 1 98 ? -28.365 14.658 35.381 1.00 60.28 98 ASN A C 1
ATOM 733 O O . ASN A 1 98 ? -28.774 15.819 35.428 1.00 60.28 98 ASN A O 1
ATOM 737 N N . ARG A 1 99 ? -29.188 13.622 35.183 1.00 52.50 99 ARG A N 1
ATOM 738 C CA . ARG A 1 99 ? -30.651 13.677 35.331 1.00 52.50 99 ARG A CA 1
ATOM 739 C C . ARG A 1 99 ? -31.053 13.069 36.663 1.00 52.50 99 ARG A C 1
ATOM 741 O O . ARG A 1 99 ? -32.038 13.582 37.230 1.00 52.50 99 ARG A O 1
#

pLDDT: mean 70.54, std 9.2, range [52.5, 85.44]

Mean predicted aligned error: 11.92 Å

Foldseek 3Di:
DDLVVLLVVLVVLLVQLCVQLVVCVVVVNLLSNLSSVLSNQSSVLSNVCVPPNPPSVVVSVVSVVVSCVVVVVVVVVVVVVVVVVVVVVVVVVVVVVVD